Protein AF-A0A0M3IDF3-F1 (afdb_monomer)

Sequence (59 aa):
MWESLIKVVFQAAFTQLVQYYHRFSKVLSHEVFSDNAALKELVNIHHIMVELKKYKPVY

Structure (mmCIF, N/CA/C/O backbone):
data_AF-A0A0M3IDF3-F1
#
_entry.id   AF-A0A0M3IDF3-F1
#
loop_
_atom_site.group_PDB
_atom_site.id
_atom_site.type_symbol
_atom_site.label_atom_id
_atom_site.label_alt_id
_atom_site.label_comp_id
_atom_site.label_asym_id
_atom_site.label_entity_id
_atom_site.label_seq_id
_atom_site.pdbx_PDB_ins_code
_atom_site.Cartn_x
_atom_site.Cartn_y
_atom_site.Cartn_z
_atom_site.occupancy
_atom_site.B_iso_or_equiv
_atom_site.auth_seq_id
_atom_site.auth_comp_id
_atom_site.auth_asym_id
_atom_site.auth_atom_id
_atom_site.pdbx_PDB_model_num
ATOM 1 N N . MET A 1 1 ? 11.013 -4.047 -29.889 1.00 66.81 1 MET A N 1
ATOM 2 C CA . MET A 1 1 ? 9.686 -4.717 -29.923 1.00 66.81 1 MET A CA 1
ATOM 3 C C . MET A 1 1 ? 9.369 -5.424 -28.600 1.00 66.81 1 MET A C 1
ATOM 5 O O . MET A 1 1 ? 8.376 -5.069 -27.981 1.00 66.81 1 MET A O 1
ATOM 9 N N . TRP A 1 2 ? 10.216 -6.336 -28.105 1.00 72.56 2 TRP A N 1
ATOM 10 C CA . TRP A 1 2 ? 10.012 -7.041 -26.822 1.00 72.56 2 TRP A CA 1
ATOM 11 C C . TRP A 1 2 ? 10.041 -6.126 -25.574 1.00 72.56 2 TRP A C 1
ATOM 13 O O . TRP A 1 2 ? 9.243 -6.299 -24.659 1.00 72.56 2 TRP A O 1
ATOM 23 N N . GLU A 1 3 ? 10.862 -5.074 -25.577 1.00 76.44 3 GLU A N 1
ATOM 24 C CA . GLU A 1 3 ? 10.900 -4.065 -24.499 1.00 76.44 3 GLU A CA 1
ATOM 25 C C . GLU A 1 3 ? 9.571 -3.314 -24.317 1.00 76.44 3 GLU A C 1
ATOM 27 O O . GLU A 1 3 ? 9.234 -2.869 -23.221 1.00 76.44 3 GLU A O 1
ATOM 32 N N . SER A 1 4 ? 8.794 -3.174 -25.395 1.00 76.88 4 SER A N 1
ATOM 33 C CA . SER A 1 4 ? 7.489 -2.510 -25.357 1.00 76.88 4 SER A CA 1
ATOM 34 C C . SER A 1 4 ? 6.442 -3.394 -24.668 1.00 76.88 4 SER A C 1
ATOM 36 O O . SER A 1 4 ? 5.655 -2.902 -23.865 1.00 76.88 4 SER A O 1
ATOM 38 N N . LEU A 1 5 ? 6.503 -4.715 -24.881 1.00 84.06 5 LEU A N 1
ATOM 39 C CA . LEU A 1 5 ? 5.656 -5.690 -24.184 1.00 84.06 5 LEU A CA 1
ATOM 40 C C . LEU A 1 5 ? 5.909 -5.689 -22.675 1.00 84.06 5 LEU A C 1
ATOM 42 O O . LEU A 1 5 ? 4.960 -5.677 -21.896 1.00 84.06 5 LEU A O 1
ATOM 46 N N . ILE A 1 6 ? 7.175 -5.631 -22.259 1.00 82.56 6 ILE A N 1
ATOM 47 C CA . ILE A 1 6 ? 7.540 -5.567 -20.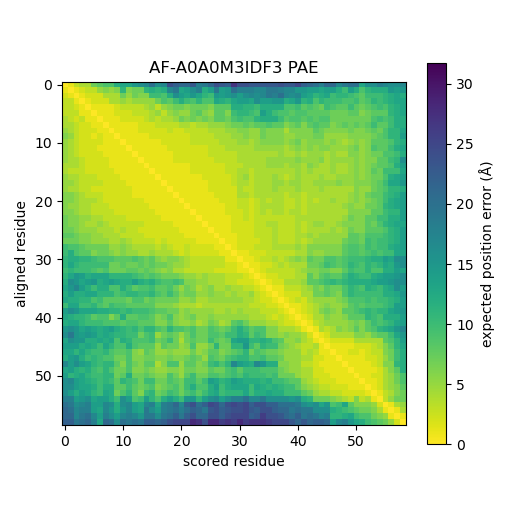838 1.00 82.56 6 ILE A CA 1
ATOM 48 C C . ILE A 1 6 ? 6.930 -4.329 -20.174 1.00 82.56 6 ILE A C 1
ATOM 50 O O . ILE A 1 6 ? 6.324 -4.433 -19.108 1.00 82.56 6 ILE A O 1
ATOM 54 N N . LYS A 1 7 ? 7.015 -3.166 -20.831 1.00 81.06 7 LYS A N 1
ATOM 55 C CA . LYS A 1 7 ? 6.412 -1.922 -20.329 1.00 81.06 7 LYS A CA 1
ATOM 56 C C . LYS A 1 7 ? 4.895 -2.043 -20.164 1.00 81.06 7 LYS A C 1
ATOM 58 O O . LYS A 1 7 ? 4.371 -1.622 -19.135 1.00 81.06 7 LYS A O 1
ATOM 63 N N . VAL A 1 8 ? 4.203 -2.659 -21.124 1.00 85.56 8 VAL A N 1
ATOM 64 C CA . VAL A 1 8 ? 2.746 -2.875 -21.061 1.00 85.56 8 VAL A CA 1
ATOM 65 C C . VAL A 1 8 ? 2.363 -3.806 -19.909 1.00 85.56 8 VAL A C 1
ATOM 67 O O . VAL A 1 8 ? 1.442 -3.493 -19.156 1.00 85.56 8 VAL A O 1
ATOM 70 N N . VAL A 1 9 ? 3.084 -4.916 -19.725 1.00 87.62 9 VAL A N 1
ATOM 71 C CA . VAL A 1 9 ? 2.819 -5.871 -18.636 1.00 87.62 9 VAL A CA 1
ATOM 72 C C . VAL A 1 9 ? 3.026 -5.214 -17.272 1.00 87.62 9 VAL A C 1
ATOM 74 O O . VAL A 1 9 ? 2.158 -5.327 -16.406 1.00 87.62 9 VAL A O 1
ATOM 77 N N . PHE A 1 10 ? 4.115 -4.463 -17.088 1.00 81.56 10 PHE A N 1
ATOM 78 C CA . PHE A 1 10 ? 4.350 -3.729 -15.844 1.00 81.56 10 PHE A CA 1
ATOM 79 C C . PHE A 1 10 ? 3.277 -2.671 -15.588 1.00 81.56 10 PHE A C 1
ATOM 81 O O . PHE A 1 10 ? 2.732 -2.599 -14.489 1.00 81.56 10 PHE A O 1
ATOM 88 N N . GLN A 1 11 ? 2.921 -1.879 -16.599 1.00 80.25 11 GLN A N 1
ATOM 89 C CA . GLN A 1 11 ? 1.888 -0.855 -16.462 1.00 80.25 11 GLN A CA 1
ATOM 90 C C . GLN A 1 11 ? 0.523 -1.458 -16.094 1.00 80.25 11 GLN A C 1
ATOM 92 O O . GLN A 1 11 ? -0.178 -0.919 -15.231 1.00 80.25 11 GLN A O 1
ATOM 97 N N . ALA A 1 12 ? 0.156 -2.589 -16.701 1.00 86.44 12 ALA A N 1
ATOM 98 C CA . ALA A 1 12 ? -1.070 -3.311 -16.380 1.00 86.44 12 ALA A CA 1
ATOM 99 C C . ALA A 1 12 ? -1.039 -3.889 -14.956 1.00 86.44 12 ALA A C 1
ATOM 101 O O . ALA A 1 12 ? -2.005 -3.720 -14.210 1.00 86.44 12 ALA A O 1
ATOM 102 N N . ALA A 1 13 ? 0.075 -4.507 -14.552 1.00 86.06 13 ALA A N 1
ATOM 103 C CA . ALA A 1 13 ? 0.252 -5.048 -13.207 1.00 86.06 13 ALA A CA 1
ATOM 104 C C . ALA A 1 13 ? 0.159 -3.952 -12.132 1.00 86.06 13 ALA A C 1
ATOM 106 O O . ALA A 1 13 ? -0.562 -4.114 -11.149 1.00 86.06 13 ALA A O 1
ATOM 107 N N . PHE A 1 14 ? 0.805 -2.799 -12.339 1.00 82.62 14 PHE A N 1
ATOM 108 C CA . PHE A 1 14 ? 0.739 -1.680 -11.393 1.00 82.62 14 PHE A CA 1
ATOM 109 C C . PHE A 1 14 ? -0.644 -1.061 -11.295 1.00 82.62 14 PHE A C 1
ATOM 111 O O . PHE A 1 14 ? -1.100 -0.732 -10.201 1.00 82.62 14 PHE A O 1
ATOM 118 N N . THR A 1 15 ? -1.333 -0.942 -12.426 1.00 85.38 15 THR A N 1
ATOM 119 C CA . THR A 1 15 ? -2.710 -0.451 -12.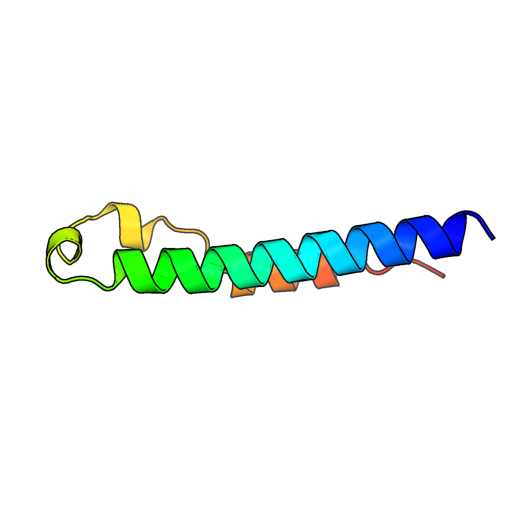442 1.00 85.38 15 THR A CA 1
ATOM 120 C C . THR A 1 15 ? -3.615 -1.369 -11.620 1.00 85.38 15 THR A C 1
ATOM 122 O O . THR A 1 15 ? -4.380 -0.888 -10.784 1.00 85.38 15 THR A O 1
ATOM 125 N N . GLN A 1 16 ? -3.485 -2.688 -11.791 1.00 88.69 16 GLN A N 1
ATOM 126 C CA . GLN A 1 16 ? -4.240 -3.664 -11.005 1.00 88.69 16 GLN A CA 1
ATOM 127 C C . GLN A 1 16 ? -3.880 -3.602 -9.517 1.00 88.69 16 GLN A C 1
ATOM 129 O O . GLN A 1 16 ? -4.781 -3.569 -8.682 1.00 88.69 16 GLN A O 1
ATOM 134 N N . LEU A 1 17 ? -2.593 -3.512 -9.172 1.00 85.44 17 LEU A N 1
ATOM 135 C CA . LEU A 1 17 ? -2.124 -3.406 -7.787 1.00 85.44 17 LEU A CA 1
ATOM 136 C C . LEU A 1 17 ? -2.761 -2.211 -7.058 1.00 85.44 17 LEU A C 1
ATOM 138 O O . LEU A 1 17 ? -3.297 -2.360 -5.960 1.00 85.44 17 LEU A O 1
ATOM 142 N N . VAL A 1 18 ? -2.757 -1.034 -7.691 1.00 83.81 18 VAL A N 1
ATOM 143 C CA . VAL A 1 18 ? -3.364 0.187 -7.138 1.00 83.81 18 VAL A CA 1
ATOM 144 C C . VAL A 1 18 ? -4.875 0.015 -6.959 1.00 83.81 18 VAL A C 1
ATOM 146 O O . VAL A 1 18 ? -5.424 0.365 -5.913 1.00 83.81 18 VAL A O 1
ATOM 149 N N . GLN A 1 19 ? -5.562 -0.566 -7.947 1.00 87.06 19 GLN A N 1
ATOM 150 C CA . GLN A 1 19 ? -7.000 -0.831 -7.855 1.00 87.06 19 GLN A CA 1
ATOM 151 C C . GLN A 1 19 ? -7.340 -1.804 -6.719 1.00 87.06 19 GLN A C 1
ATOM 153 O O . GLN A 1 19 ? -8.295 -1.560 -5.976 1.00 87.06 19 GLN A O 1
ATOM 158 N N . TYR A 1 20 ? -6.565 -2.879 -6.557 1.00 89.62 20 TYR A N 1
ATOM 159 C CA . TYR A 1 20 ? -6.742 -3.838 -5.467 1.00 89.62 20 TYR A CA 1
ATOM 160 C C . TYR A 1 20 ? -6.526 -3.192 -4.107 1.00 89.62 20 TYR A C 1
ATOM 162 O O . TYR A 1 20 ? -7.360 -3.381 -3.222 1.00 89.62 20 TYR A O 1
ATOM 170 N N . TYR A 1 21 ? -5.486 -2.370 -3.955 1.00 86.94 21 TYR A N 1
ATOM 171 C CA . TYR A 1 21 ? -5.267 -1.636 -2.715 1.00 86.94 21 TYR A CA 1
ATOM 172 C C . TYR A 1 21 ? -6.460 -0.746 -2.365 1.00 86.94 21 TYR A C 1
ATOM 174 O O . TYR A 1 21 ? -6.941 -0.784 -1.238 1.00 86.94 21 TYR A O 1
ATOM 182 N N . HIS A 1 22 ? -6.984 0.032 -3.318 1.00 85.56 22 HIS A N 1
ATOM 183 C CA . HIS A 1 22 ? -8.131 0.899 -3.042 1.00 85.56 22 HIS A CA 1
ATOM 184 C C . HIS A 1 22 ? -9.380 0.110 -2.647 1.00 85.56 22 HIS A C 1
ATOM 186 O O . HIS A 1 22 ? -10.107 0.523 -1.742 1.00 85.56 22 HIS A O 1
ATOM 192 N N . ARG A 1 23 ? -9.635 -1.028 -3.302 1.00 90.06 23 ARG A N 1
ATOM 193 C CA . ARG A 1 23 ? -10.744 -1.919 -2.930 1.00 90.06 23 ARG A CA 1
ATOM 194 C C . ARG A 1 23 ? -10.547 -2.485 -1.528 1.00 90.06 23 ARG A C 1
ATOM 196 O O . ARG A 1 23 ? -11.473 -2.440 -0.727 1.00 90.06 23 ARG A O 1
ATOM 203 N N . PHE A 1 24 ? -9.345 -2.954 -1.221 1.00 87.69 24 PHE A N 1
ATOM 204 C CA . PHE A 1 24 ? -9.008 -3.504 0.084 1.00 87.69 24 PHE A CA 1
ATOM 205 C C . PHE A 1 24 ? -9.099 -2.453 1.197 1.00 87.69 24 PHE A C 1
ATOM 207 O O . PHE A 1 24 ? -9.728 -2.688 2.221 1.00 87.69 24 PHE A O 1
ATOM 214 N N . SER A 1 25 ? -8.581 -1.248 0.962 1.00 84.81 25 SER A N 1
ATOM 215 C CA . SER A 1 25 ? -8.663 -0.125 1.898 1.00 84.81 25 SER A CA 1
ATOM 216 C C . SER A 1 25 ? -10.113 0.280 2.191 1.00 84.81 25 SER A C 1
ATOM 218 O O . SER A 1 25 ? -10.437 0.572 3.340 1.00 84.81 25 SER A O 1
ATOM 220 N N . LYS A 1 26 ? -11.017 0.212 1.200 1.00 87.38 26 LYS A N 1
ATOM 221 C CA . LYS A 1 26 ? -12.461 0.394 1.434 1.00 87.38 26 LYS A CA 1
ATOM 222 C C . LYS A 1 26 ? -13.054 -0.694 2.329 1.00 87.38 26 LYS A C 1
ATOM 224 O O . LYS A 1 26 ? -13.822 -0.361 3.221 1.00 87.38 26 LYS A O 1
ATOM 229 N N . VAL A 1 27 ? -12.696 -1.963 2.116 1.00 88.81 27 VAL A N 1
ATOM 230 C CA . VAL A 1 27 ? -13.1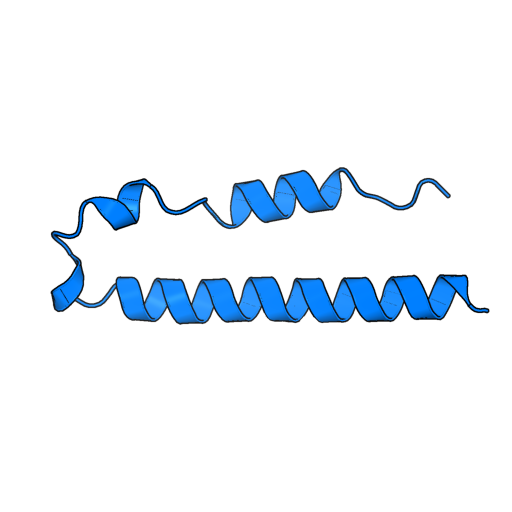48 -3.076 2.978 1.00 88.81 27 VAL A CA 1
ATOM 231 C C . VAL A 1 27 ? -12.688 -2.856 4.418 1.00 88.81 27 VAL A C 1
ATOM 233 O O . VAL A 1 27 ? -13.479 -2.980 5.345 1.00 88.81 27 VAL A O 1
ATOM 236 N N . LEU A 1 28 ? -11.434 -2.449 4.596 1.00 85.69 28 LEU A N 1
ATOM 237 C CA . LEU A 1 28 ? -10.847 -2.160 5.902 1.00 85.69 28 LEU A CA 1
ATOM 238 C C . LEU A 1 28 ? -11.374 -0.884 6.570 1.00 85.69 28 LEU A C 1
ATOM 240 O O . LEU A 1 28 ? -11.170 -0.702 7.763 1.00 85.69 28 LEU A O 1
ATOM 244 N N . SER A 1 29 ? -12.059 -0.014 5.825 1.00 85.44 29 SER A N 1
ATOM 245 C CA . SER A 1 29 ? -12.723 1.172 6.381 1.00 85.44 29 SER A CA 1
ATOM 246 C C . SER A 1 29 ? -14.064 0.837 7.047 1.00 85.44 29 SER A C 1
ATOM 248 O O . SER A 1 29 ? -14.716 1.728 7.584 1.00 85.44 29 SER A O 1
ATOM 250 N N . HIS A 1 30 ? -14.511 -0.421 6.983 1.00 90.12 30 HIS A N 1
ATOM 251 C CA . HIS A 1 30 ? -15.723 -0.868 7.659 1.00 90.12 30 HIS A CA 1
ATOM 252 C C . HIS A 1 30 ? -15.523 -0.878 9.183 1.00 90.12 30 HIS A C 1
ATOM 254 O O . HIS A 1 30 ? -14.471 -1.294 9.665 1.00 90.12 30 HIS A O 1
ATOM 260 N N . GLU A 1 31 ? -16.550 -0.494 9.946 1.00 85.81 31 GLU A N 1
ATOM 261 C CA . GLU A 1 31 ? -16.479 -0.356 11.415 1.00 85.81 31 GLU A CA 1
ATOM 262 C C . GLU A 1 31 ? -16.050 -1.646 12.128 1.00 85.81 31 GLU A C 1
ATOM 264 O O . GLU A 1 31 ? -15.359 -1.610 13.135 1.00 85.81 31 GLU A O 1
ATOM 269 N N . VAL A 1 32 ? -16.362 -2.806 11.547 1.00 88.75 32 VAL A N 1
ATOM 270 C CA . VAL A 1 32 ? -15.926 -4.131 12.040 1.00 88.75 32 VAL A CA 1
ATOM 271 C C . VAL A 1 32 ? -14.398 -4.249 12.162 1.00 88.75 32 VAL A C 1
ATOM 273 O O . VAL A 1 32 ? -13.905 -5.053 12.948 1.00 88.75 32 VAL A O 1
ATOM 276 N N . PHE A 1 33 ? -13.639 -3.450 11.409 1.00 86.19 33 PHE A N 1
ATOM 277 C CA . PHE A 1 33 ? -12.179 -3.440 11.442 1.00 86.19 33 PHE A CA 1
ATOM 278 C C . PHE A 1 33 ? -11.593 -2.207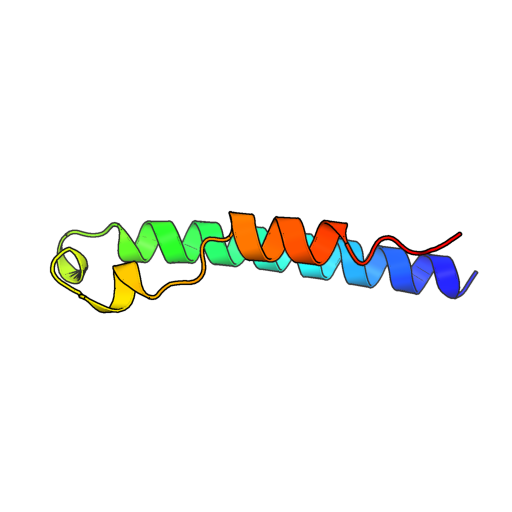 12.141 1.00 86.19 33 PHE A C 1
ATOM 280 O O . PHE A 1 33 ? -10.371 -2.111 12.215 1.00 86.19 33 PHE A O 1
ATOM 287 N N . SER A 1 34 ? -12.403 -1.279 12.671 1.00 81.56 34 SER A N 1
ATOM 288 C CA . SER A 1 34 ? -11.921 0.024 13.164 1.00 81.56 34 SER A CA 1
ATOM 289 C C . SER A 1 34 ? -10.912 -0.073 14.311 1.00 81.56 34 SER A C 1
ATOM 291 O O . SER A 1 34 ? -10.049 0.793 14.433 1.00 81.56 34 SER A O 1
ATOM 293 N N . ASP A 1 35 ? -10.996 -1.132 15.118 1.00 86.25 35 ASP A N 1
ATOM 294 C CA . ASP A 1 35 ? -10.100 -1.391 16.254 1.00 86.25 35 ASP A CA 1
ATOM 295 C C . ASP A 1 35 ? -8.935 -2.341 15.915 1.00 86.25 35 ASP A C 1
ATOM 297 O O . ASP A 1 35 ? -8.174 -2.772 16.783 1.00 86.25 35 ASP A O 1
ATOM 301 N N . ASN A 1 36 ? -8.762 -2.691 14.637 1.00 82.69 36 ASN A N 1
ATOM 302 C CA . ASN A 1 36 ? -7.702 -3.596 14.218 1.00 82.69 36 ASN A CA 1
ATOM 303 C C . ASN A 1 36 ? -6.354 -2.858 14.126 1.00 82.69 36 ASN A C 1
ATOM 305 O O . ASN A 1 36 ? -6.111 -2.066 13.214 1.00 82.69 36 ASN A O 1
ATOM 309 N N . ALA A 1 37 ? -5.442 -3.155 15.056 1.00 81.50 37 ALA A N 1
ATOM 310 C CA . ALA A 1 37 ? -4.106 -2.559 15.106 1.00 81.50 37 ALA A CA 1
ATOM 311 C C . ALA A 1 37 ? -3.289 -2.775 13.815 1.00 81.50 37 ALA A C 1
ATOM 313 O O . ALA A 1 37 ? -2.514 -1.894 13.436 1.00 81.50 37 ALA A O 1
ATOM 314 N N . ALA A 1 38 ? -3.531 -3.874 13.086 1.00 80.12 38 ALA A N 1
ATOM 315 C CA . ALA A 1 38 ? -2.853 -4.177 11.824 1.00 80.12 38 ALA A CA 1
ATOM 316 C C . ALA A 1 38 ? -3.148 -3.146 10.714 1.00 80.12 38 ALA A C 1
ATOM 318 O O . ALA A 1 38 ? -2.380 -3.028 9.760 1.00 80.12 38 ALA A O 1
ATOM 319 N N . LEU A 1 39 ? -4.213 -2.337 10.842 1.00 78.50 39 LEU A N 1
ATOM 320 C CA . LEU A 1 39 ? -4.494 -1.227 9.921 1.00 78.50 39 LEU A CA 1
ATOM 321 C C . LEU A 1 39 ? -3.375 -0.182 9.889 1.00 78.50 39 LEU A C 1
ATOM 323 O O . LEU A 1 39 ? -3.165 0.461 8.863 1.00 78.50 39 LEU A O 1
ATOM 327 N N . LYS A 1 40 ? -2.656 -0.010 11.003 1.00 76.06 40 LYS A N 1
ATOM 328 C CA . LYS A 1 40 ? -1.543 0.943 11.121 1.00 76.06 40 LYS A CA 1
ATOM 329 C C . LYS A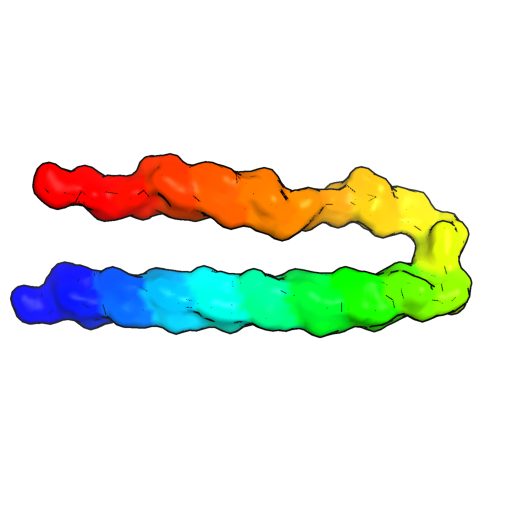 1 40 ? -0.231 0.388 10.565 1.00 76.06 40 LYS A C 1
ATOM 331 O O . LYS A 1 40 ? 0.680 1.159 10.286 1.00 76.06 40 LYS A O 1
ATOM 336 N N . GLU A 1 41 ? -0.150 -0.929 10.398 1.00 80.56 41 GLU A N 1
ATOM 337 C CA . GLU A 1 41 ? 1.009 -1.636 9.840 1.00 80.56 41 GLU A CA 1
ATOM 338 C C . GLU A 1 41 ? 0.913 -1.794 8.319 1.00 80.56 41 GLU A C 1
ATOM 340 O O . GLU A 1 41 ? 1.888 -2.149 7.654 1.00 80.56 41 GLU A O 1
ATOM 345 N N . LEU A 1 42 ? -0.260 -1.508 7.747 1.00 76.69 42 LEU A N 1
ATOM 346 C CA . LEU A 1 42 ? -0.473 -1.549 6.313 1.00 76.69 42 LEU A CA 1
ATOM 347 C C . LEU A 1 42 ? 0.422 -0.540 5.606 1.00 76.69 42 LEU A C 1
ATOM 349 O O . LEU A 1 42 ? 0.366 0.670 5.839 1.00 76.69 42 LEU A O 1
ATOM 353 N N . VAL A 1 43 ? 1.230 -1.064 4.687 1.00 69.44 43 VAL A N 1
ATOM 354 C CA . VAL A 1 43 ? 2.082 -0.250 3.832 1.00 69.44 43 VAL A CA 1
ATOM 355 C C . VAL A 1 43 ? 1.192 0.714 3.057 1.00 69.44 43 VAL A C 1
ATOM 357 O O . VAL A 1 43 ? 0.350 0.308 2.254 1.00 69.44 43 VAL A O 1
ATOM 360 N N . ASN A 1 44 ? 1.386 2.009 3.299 1.00 75.56 44 ASN A N 1
ATOM 361 C CA . ASN A 1 44 ? 0.667 3.048 2.585 1.00 75.56 44 ASN A CA 1
ATOM 362 C C . ASN A 1 44 ? 0.949 2.893 1.084 1.00 75.56 44 ASN A C 1
ATOM 364 O O . ASN A 1 44 ? 2.111 2.905 0.671 1.00 75.56 44 ASN A O 1
ATOM 368 N N . ILE A 1 45 ? -0.098 2.783 0.260 1.00 72.75 45 ILE A N 1
ATOM 369 C CA . ILE A 1 45 ? 0.032 2.673 -1.205 1.00 72.75 45 ILE A CA 1
ATOM 370 C C . ILE A 1 45 ? 0.887 3.785 -1.801 1.00 72.75 45 ILE A C 1
ATOM 372 O O . ILE A 1 45 ? 1.526 3.586 -2.829 1.00 72.75 45 ILE A O 1
ATOM 376 N N . HIS A 1 46 ? 0.953 4.939 -1.132 1.00 69.19 46 HIS A N 1
ATOM 377 C CA . HIS A 1 46 ? 1.847 6.023 -1.498 1.00 69.19 46 HIS A CA 1
ATOM 378 C C . HIS A 1 46 ? 3.320 5.595 -1.470 1.00 69.19 46 HIS A C 1
ATOM 380 O O . HIS A 1 46 ? 4.055 5.914 -2.398 1.00 69.19 46 HIS A O 1
ATOM 386 N N . HIS A 1 47 ? 3.746 4.833 -0.459 1.00 76.19 47 HIS A N 1
ATOM 387 C CA . HIS A 1 47 ? 5.117 4.335 -0.337 1.00 76.19 47 HIS A CA 1
ATOM 388 C C . HIS A 1 47 ? 5.443 3.358 -1.472 1.00 76.19 47 HIS A C 1
ATOM 390 O O . HIS A 1 47 ? 6.424 3.560 -2.185 1.00 76.19 47 HIS A O 1
ATOM 396 N N . ILE A 1 48 ? 4.542 2.403 -1.726 1.00 73.69 48 ILE A N 1
ATOM 397 C CA . ILE A 1 48 ? 4.655 1.452 -2.841 1.00 73.69 48 ILE A CA 1
ATOM 398 C C . ILE A 1 48 ? 4.752 2.218 -4.164 1.00 73.69 48 ILE A C 1
ATOM 400 O O . ILE A 1 48 ? 5.685 2.029 -4.934 1.00 73.69 48 ILE A O 1
ATOM 404 N N . MET A 1 49 ? 3.840 3.158 -4.422 1.00 73.38 49 MET A N 1
ATOM 405 C CA . MET A 1 49 ? 3.865 3.972 -5.640 1.00 73.38 49 MET A CA 1
ATOM 406 C C . MET A 1 49 ? 5.140 4.817 -5.777 1.00 73.38 49 MET A C 1
ATOM 408 O O . MET A 1 49 ? 5.618 5.014 -6.894 1.00 73.38 49 MET A O 1
ATOM 412 N N . VAL A 1 50 ? 5.690 5.340 -4.680 1.00 75.62 50 VAL A N 1
ATOM 413 C CA . VAL A 1 50 ? 6.949 6.097 -4.685 1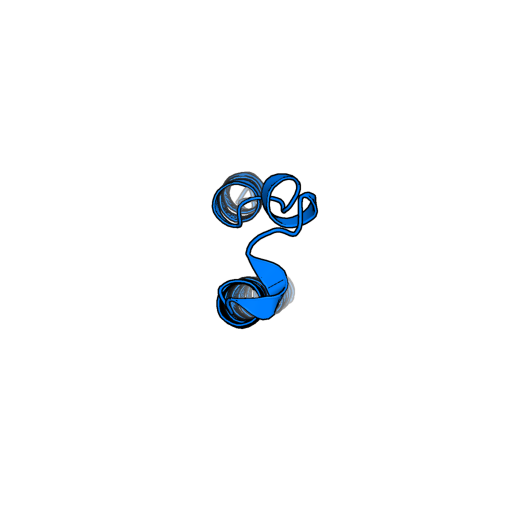.00 75.62 50 VAL A CA 1
ATOM 414 C C . VAL A 1 50 ? 8.133 5.184 -4.996 1.00 75.62 50 VAL A C 1
ATOM 416 O O . VAL A 1 50 ? 8.970 5.565 -5.811 1.00 75.62 50 VAL A O 1
ATOM 419 N N . GLU A 1 51 ? 8.201 3.983 -4.423 1.00 75.56 51 GLU A N 1
ATOM 420 C CA . GLU A 1 51 ? 9.240 2.999 -4.753 1.00 75.56 51 GLU A CA 1
ATOM 421 C C . GLU A 1 51 ? 9.159 2.556 -6.210 1.00 75.56 51 GLU A C 1
ATOM 423 O O . GLU A 1 51 ? 10.172 2.541 -6.901 1.00 75.56 51 GLU A O 1
ATOM 428 N N . LEU A 1 52 ? 7.959 2.316 -6.730 1.00 71.56 52 LEU A N 1
ATOM 429 C CA . LEU A 1 52 ? 7.752 1.963 -8.134 1.00 71.56 52 LEU A CA 1
ATOM 430 C C . LEU A 1 52 ? 8.181 3.065 -9.103 1.00 71.56 52 LEU A C 1
ATOM 432 O O . LEU A 1 52 ? 8.737 2.779 -10.161 1.00 71.56 52 LEU A O 1
ATOM 436 N N . LYS A 1 53 ? 8.005 4.336 -8.725 1.00 70.75 53 LYS A N 1
ATOM 437 C CA . LYS A 1 53 ? 8.524 5.476 -9.496 1.00 70.75 53 LYS A CA 1
ATOM 438 C C . LYS A 1 53 ? 10.055 5.533 -9.533 1.00 70.75 53 LYS A C 1
ATOM 440 O O . LYS A 1 53 ? 10.586 6.185 -10.431 1.00 70.75 53 LYS A O 1
ATOM 445 N N . LYS A 1 54 ? 10.762 4.893 -8.592 1.00 70.69 54 LYS A N 1
ATOM 446 C CA . LYS A 1 54 ? 12.234 4.792 -8.610 1.00 70.69 54 LYS A CA 1
ATOM 447 C C . LYS A 1 54 ? 12.710 3.778 -9.647 1.00 70.69 54 LYS A C 1
ATOM 4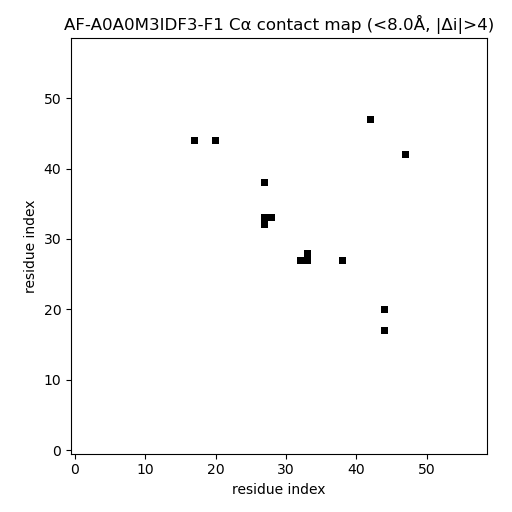49 O O . LYS A 1 54 ? 13.738 4.005 -10.271 1.00 70.69 54 LYS A O 1
ATOM 454 N N . TYR A 1 55 ? 11.924 2.736 -9.911 1.00 61.94 55 TYR A N 1
ATOM 455 C CA . TYR A 1 55 ? 12.161 1.769 -10.987 1.00 61.94 55 TYR A CA 1
ATOM 456 C C . TYR A 1 55 ? 11.732 2.305 -12.360 1.00 61.94 55 TYR A C 1
ATOM 458 O O . TYR A 1 55 ? 11.180 1.571 -13.183 1.00 61.94 55 TYR A O 1
ATOM 466 N N . LYS A 1 56 ? 11.969 3.597 -12.636 1.00 55.03 56 LYS A N 1
ATOM 467 C CA . LYS A 1 56 ? 11.863 4.079 -14.014 1.00 55.03 56 LYS A CA 1
ATOM 468 C C . LYS A 1 56 ? 12.813 3.236 -14.867 1.00 55.03 56 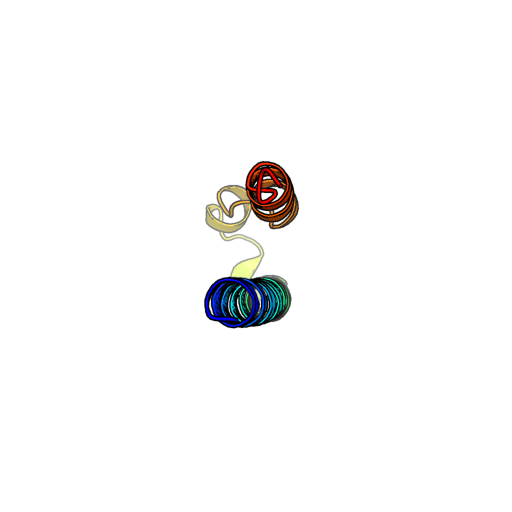LYS A C 1
ATOM 470 O O . LYS A 1 56 ? 13.962 3.060 -14.460 1.00 55.03 56 LYS A O 1
ATOM 475 N N . PRO A 1 57 ? 12.372 2.737 -16.034 1.00 53.31 57 PRO A N 1
ATOM 476 C CA . PRO A 1 57 ? 13.309 2.169 -16.983 1.00 53.31 57 PRO A CA 1
ATOM 477 C C . PRO A 1 57 ? 14.328 3.265 -17.292 1.00 53.31 57 PRO A C 1
ATOM 479 O O . PRO A 1 57 ? 13.952 4.345 -17.757 1.00 53.31 57 PRO A O 1
ATOM 482 N N . VAL A 1 58 ? 15.587 3.014 -16.938 1.00 45.66 58 VAL A N 1
ATOM 483 C CA . VAL A 1 58 ? 16.714 3.797 -17.437 1.00 45.66 58 VAL A CA 1
ATOM 484 C C . VAL A 1 58 ? 16.685 3.566 -18.944 1.00 45.66 58 VAL A C 1
ATOM 486 O O . VAL A 1 58 ? 16.868 2.436 -19.395 1.00 45.66 58 VAL A O 1
ATOM 489 N N . TYR A 1 59 ? 16.265 4.599 -19.673 1.00 48.00 59 TYR A N 1
ATOM 490 C CA . TYR A 1 59 ? 16.327 4.646 -21.130 1.00 48.00 59 TYR A CA 1
ATOM 491 C C . TYR A 1 59 ? 17.773 4.837 -21.570 1.00 48.00 59 TYR A C 1
ATOM 493 O O . TYR A 1 59 ? 18.486 5.596 -20.873 1.00 48.00 59 TYR A O 1
#

Foldseek 3Di:
DVVVVVVVVVVVVLVVVVVVVVVVVVVCPDPVNVPPPCVVVDDDVVVVVVVVVVPDPPD

Solvent-accessible surface area (backbone atoms only — not comparable to full-atom values): 3626 Å² total; per-residue (Å²): 113,70,71,57,53,54,52,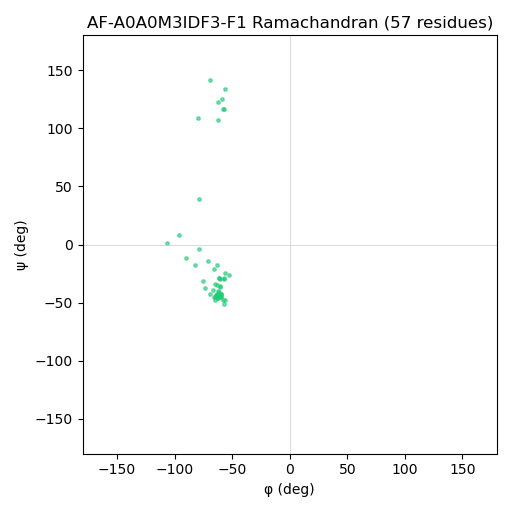50,54,51,53,52,52,53,53,49,50,55,53,49,48,55,53,49,54,55,62,56,66,36,74,94,42,68,86,46,71,66,70,77,70,54,78,53,65,66,57,57,53,52,55,55,63,67,66,55,80,84,124

Secondary structure (DSSP, 8-state):
-HHHHHHHHHHHHHHHHHHHHHHHHHHHTSGGGTT-GGGGTSPPHHHHHHHHHH-----

pLDDT: mean 78.75, std 10.07, range [45.66, 90.12]

Organism: Ascaris lumbricoides (NCBI:txid6252)

Mean predicted aligned error: 7.23 Å

Radius of gyration: 15.32 Å; Cα contacts (8 Å, |Δi|>4): 7; chains: 1; bounding box: 33×13×46 Å